Protein AF-L9XPA4-F1 (afdb_monomer_lite)

Organism: NCBI:txid1227496

pLDDT: mean 83.56, std 15.58, range [41.91, 97.06]

Structure (mmCIF, N/CA/C/O backbone):
data_AF-L9XPA4-F1
#
_entry.id   AF-L9XPA4-F1
#
loop_
_atom_site.group_PDB
_atom_site.id
_atom_site.type_symbol
_atom_site.label_atom_id
_atom_site.label_alt_id
_atom_site.label_comp_id
_atom_site.label_asym_id
_atom_site.label_entity_id
_atom_site.label_seq_id
_atom_site.pdbx_PDB_ins_code
_atom_site.Cartn_x
_atom_site.Cartn_y
_atom_site.Cartn_z
_atom_site.occupancy
_atom_site.B_iso_or_equiv
_atom_site.auth_seq_id
_atom_site.auth_comp_id
_atom_site.auth_asym_id
_atom_site.auth_atom_id
_atom_site.pdbx_PDB_model_num
ATOM 1 N N . MET A 1 1 ? 22.620 -4.950 20.797 1.00 41.91 1 MET A N 1
ATOM 2 C CA . MET A 1 1 ? 21.881 -3.681 20.643 1.00 41.91 1 MET A CA 1
ATOM 3 C C . MET A 1 1 ? 21.343 -3.647 19.217 1.00 41.91 1 MET A C 1
ATOM 5 O O . MET A 1 1 ? 22.132 -3.475 18.299 1.00 41.91 1 MET A O 1
ATOM 9 N N . ARG A 1 2 ? 20.061 -3.979 19.008 1.00 50.69 2 ARG A N 1
ATOM 10 C CA . ARG A 1 2 ? 19.402 -3.860 17.696 1.00 50.69 2 ARG A CA 1
ATOM 11 C C . ARG A 1 2 ? 18.917 -2.420 17.603 1.00 50.69 2 ARG A C 1
ATOM 13 O O . ARG A 1 2 ? 18.065 -2.016 18.382 1.00 50.69 2 ARG A O 1
ATOM 20 N N . THR A 1 3 ? 19.548 -1.632 16.748 1.00 52.22 3 THR A N 1
ATOM 21 C CA . THR A 1 3 ? 19.116 -0.262 16.494 1.00 52.22 3 THR A CA 1
ATOM 22 C C . THR A 1 3 ? 18.003 -0.343 15.459 1.00 52.22 3 THR A C 1
ATOM 24 O O . THR A 1 3 ? 18.282 -0.439 14.266 1.00 52.22 3 THR A O 1
ATOM 27 N N . ASP A 1 4 ? 16.749 -0.371 15.905 1.00 55.91 4 ASP A N 1
ATOM 28 C CA . ASP A 1 4 ? 15.596 -0.176 15.026 1.00 55.91 4 ASP A CA 1
ATOM 29 C C . ASP A 1 4 ? 15.584 1.297 14.605 1.00 55.91 4 ASP A C 1
ATOM 31 O O . ASP A 1 4 ? 14.993 2.163 15.247 1.00 55.91 4 ASP A O 1
ATOM 35 N N . VAL A 1 5 ? 16.356 1.613 13.564 1.00 56.19 5 VAL A N 1
ATOM 36 C CA . VAL A 1 5 ? 16.350 2.943 12.959 1.00 56.19 5 VAL A CA 1
ATOM 37 C C . VAL A 1 5 ? 15.054 3.052 12.167 1.00 56.19 5 VAL A C 1
ATOM 39 O O . VAL A 1 5 ? 14.967 2.557 11.042 1.00 56.19 5 VAL A O 1
ATOM 42 N N . THR A 1 6 ? 14.042 3.704 12.736 1.00 55.81 6 THR A N 1
ATOM 43 C CA . THR A 1 6 ? 12.868 4.142 11.977 1.00 55.81 6 THR A CA 1
ATOM 44 C C . THR A 1 6 ? 13.330 5.236 11.016 1.00 55.81 6 THR A C 1
ATOM 46 O O . THR A 1 6 ? 13.403 6.419 11.352 1.00 55.81 6 THR A O 1
ATOM 49 N N . LEU A 1 7 ? 13.765 4.823 9.827 1.00 61.59 7 LEU A N 1
ATOM 50 C CA . LEU A 1 7 ? 14.191 5.723 8.766 1.00 61.59 7 LEU A CA 1
ATOM 51 C C . LEU A 1 7 ? 12.957 6.492 8.284 1.00 61.59 7 LEU A C 1
ATOM 53 O O . LEU A 1 7 ? 12.176 5.982 7.491 1.00 61.59 7 LEU A O 1
ATOM 57 N N . ARG A 1 8 ? 12.768 7.720 8.773 1.00 57.91 8 ARG A N 1
ATOM 58 C CA . ARG A 1 8 ? 11.682 8.594 8.313 1.00 57.91 8 ARG A CA 1
ATOM 59 C C . ARG A 1 8 ? 11.826 8.828 6.805 1.00 57.91 8 ARG A C 1
ATOM 61 O O . ARG A 1 8 ? 12.859 9.323 6.358 1.00 57.91 8 ARG A O 1
ATOM 68 N N . GLY A 1 9 ? 10.806 8.467 6.031 1.00 66.25 9 GLY A N 1
ATOM 69 C CA . GLY A 1 9 ? 10.867 8.452 4.563 1.00 66.25 9 GLY A CA 1
ATOM 70 C C . GLY A 1 9 ? 11.422 7.153 3.967 1.00 66.25 9 GLY A C 1
ATOM 71 O O . GLY A 1 9 ? 11.795 7.123 2.792 1.00 66.25 9 GLY A O 1
ATOM 72 N N . SER A 1 10 ? 11.486 6.075 4.754 1.00 82.38 10 SER A N 1
ATOM 73 C CA . SER A 1 10 ? 11.814 4.744 4.253 1.00 82.38 10 SER A CA 1
ATOM 74 C C . SER A 1 10 ? 10.772 4.236 3.256 1.00 82.38 10 SER A C 1
ATOM 76 O O . SER A 1 10 ? 9.656 4.745 3.141 1.00 82.38 10 SER A O 1
ATOM 78 N N . LYS A 1 11 ? 11.119 3.154 2.555 1.00 85.12 11 LYS A N 1
ATOM 79 C CA . LYS A 1 11 ? 10.161 2.417 1.726 1.00 85.12 11 LYS A CA 1
ATOM 80 C C . LYS A 1 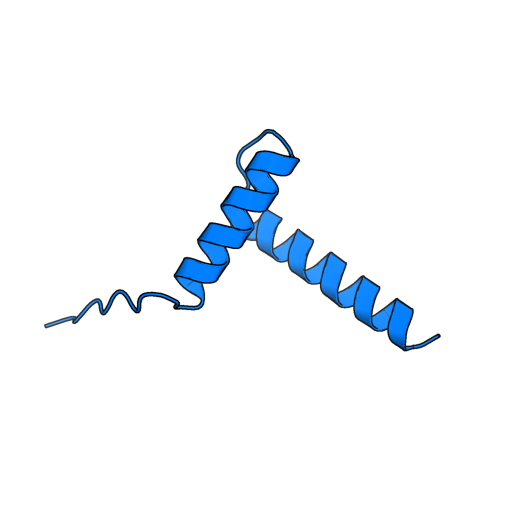11 ? 8.991 1.855 2.544 1.00 85.12 11 LYS A C 1
ATOM 82 O O . LYS A 1 11 ? 7.924 1.681 1.972 1.00 85.12 11 LYS A O 1
ATOM 87 N N . ALA A 1 12 ? 9.167 1.601 3.845 1.00 88.00 12 ALA A N 1
ATOM 88 C CA . ALA A 1 12 ? 8.078 1.167 4.718 1.00 88.00 12 ALA A CA 1
ATOM 89 C C . ALA A 1 12 ? 7.087 2.313 4.975 1.00 88.00 12 ALA A C 1
ATOM 91 O O . ALA A 1 12 ? 5.903 2.138 4.720 1.00 88.00 12 ALA A O 1
ATOM 92 N N . ASP A 1 13 ? 7.572 3.507 5.325 1.00 88.00 13 ASP A N 1
ATOM 93 C CA . ASP A 1 13 ? 6.730 4.701 5.497 1.00 88.00 13 ASP A CA 1
ATOM 94 C C . ASP A 1 13 ? 5.995 5.059 4.198 1.00 88.00 13 ASP A C 1
ATOM 96 O O . ASP A 1 13 ? 4.837 5.476 4.198 1.00 88.00 13 ASP A O 1
ATOM 100 N N . GLN A 1 14 ? 6.682 4.919 3.061 1.00 88.38 14 GLN A N 1
ATOM 101 C CA . GLN A 1 14 ? 6.081 5.141 1.751 1.00 88.38 14 GLN A CA 1
ATOM 102 C C . GLN A 1 14 ? 4.990 4.105 1.461 1.00 88.38 14 GLN A C 1
ATOM 104 O O . GLN A 1 14 ? 3.946 4.462 0.922 1.00 88.38 14 GLN A O 1
ATOM 109 N N . PHE A 1 15 ? 5.216 2.847 1.840 1.00 92.69 15 PHE A N 1
ATOM 110 C CA . PHE A 1 15 ? 4.234 1.781 1.697 1.00 92.69 15 PHE A CA 1
ATOM 111 C C . PHE A 1 15 ? 2.986 2.043 2.546 1.00 92.69 15 PHE A C 1
ATOM 113 O O . PHE A 1 15 ? 1.882 1.937 2.028 1.00 92.69 15 PHE A O 1
ATOM 120 N N . GLU A 1 16 ? 3.144 2.461 3.804 1.00 93.19 16 GLU A N 1
ATOM 121 C CA . GLU A 1 16 ? 2.018 2.821 4.680 1.00 93.19 16 GLU A CA 1
ATOM 122 C C . GLU A 1 16 ? 1.190 3.973 4.101 1.00 93.19 16 GLU A C 1
ATOM 124 O O . GLU A 1 16 ? -0.036 3.920 4.089 1.00 93.19 16 GLU A O 1
ATOM 129 N N . ARG A 1 17 ? 1.842 4.995 3.530 1.00 93.50 17 ARG A N 1
ATOM 130 C CA . ARG A 1 17 ? 1.131 6.091 2.850 1.00 93.50 17 ARG A CA 1
ATOM 131 C C . ARG A 1 17 ? 0.331 5.615 1.640 1.00 93.50 17 ARG A C 1
ATOM 133 O O . ARG A 1 17 ? -0.767 6.115 1.415 1.00 93.50 17 ARG A O 1
ATOM 140 N N . ILE A 1 18 ? 0.887 4.689 0.857 1.00 94.06 18 ILE A N 1
ATOM 141 C CA . ILE A 1 18 ? 0.196 4.098 -0.297 1.00 94.06 18 ILE A CA 1
ATOM 142 C C . ILE A 1 18 ? -0.997 3.267 0.179 1.00 94.06 18 ILE A C 1
ATOM 144 O O . ILE A 1 18 ? -2.081 3.401 -0.380 1.00 94.06 18 ILE A O 1
ATOM 148 N N . GLN A 1 19 ? -0.811 2.454 1.220 1.00 96.25 19 GLN A N 1
ATOM 149 C CA . GLN A 1 19 ? -1.874 1.645 1.802 1.00 96.25 19 GLN A CA 1
ATOM 150 C C . GLN A 1 19 ? -3.035 2.521 2.288 1.00 96.25 19 GLN A C 1
ATOM 152 O O . GLN A 1 19 ? -4.142 2.342 1.791 1.00 96.25 19 GLN A O 1
ATOM 157 N N . ASN A 1 20 ? -2.769 3.531 3.123 1.00 96.38 20 ASN A N 1
ATOM 158 C CA . ASN A 1 20 ? -3.806 4.440 3.628 1.00 96.38 20 ASN A CA 1
ATOM 159 C C . ASN A 1 20 ? -4.580 5.116 2.485 1.00 96.38 20 ASN A C 1
ATOM 161 O O . ASN A 1 20 ? -5.803 5.173 2.496 1.00 96.38 20 ASN A O 1
ATOM 165 N N . TYR A 1 21 ? -3.870 5.587 1.453 1.00 95.94 21 TYR A N 1
ATOM 166 C CA . TYR A 1 21 ? -4.508 6.200 0.286 1.00 95.94 21 TYR A CA 1
ATOM 167 C C . TYR A 1 21 ? -5.445 5.231 -0.458 1.00 95.94 21 TYR A C 1
ATOM 169 O O . TYR A 1 21 ? -6.519 5.625 -0.921 1.00 95.94 21 TYR A O 1
ATOM 177 N N . LEU A 1 22 ? -5.044 3.966 -0.606 1.00 95.31 22 LEU A N 1
ATOM 178 C CA . LEU A 1 22 ? -5.855 2.953 -1.280 1.00 95.31 22 LEU A CA 1
ATOM 179 C C . LEU A 1 22 ? -7.054 2.514 -0.434 1.00 95.31 22 LEU A C 1
ATOM 181 O O . LEU A 1 22 ? -8.126 2.293 -0.999 1.00 95.31 22 LEU A O 1
ATOM 185 N N . GLU A 1 23 ? -6.887 2.417 0.883 1.00 96.94 23 GLU A N 1
ATOM 186 C CA . GLU A 1 23 ? -7.958 2.120 1.840 1.00 96.94 23 GLU A CA 1
ATOM 187 C C . GLU A 1 23 ? -9.011 3.232 1.837 1.00 96.94 23 GLU A C 1
ATOM 189 O O . GLU A 1 23 ? -10.191 2.950 1.616 1.00 96.94 23 GLU A O 1
ATOM 194 N N . ASP A 1 24 ? -8.588 4.499 1.923 1.00 97.06 24 ASP A N 1
ATOM 195 C CA . ASP A 1 24 ? -9.471 5.671 1.825 1.00 97.06 24 ASP A CA 1
ATOM 196 C C . ASP A 1 24 ? -10.273 5.667 0.516 1.00 97.06 24 ASP A C 1
ATOM 198 O O . ASP A 1 24 ? -11.474 5.945 0.488 1.00 97.06 24 ASP A O 1
ATOM 202 N N . ARG A 1 25 ? -9.620 5.312 -0.597 1.00 95.25 25 ARG A N 1
ATOM 203 C CA . ARG A 1 25 ? -10.257 5.262 -1.918 1.00 95.25 25 ARG A CA 1
ATOM 204 C C . ARG A 1 25 ? -11.251 4.106 -2.061 1.00 95.25 25 ARG A C 1
ATOM 206 O O . ARG A 1 25 ? -12.192 4.219 -2.848 1.00 95.25 25 ARG A O 1
ATOM 213 N N . ARG A 1 26 ? -11.030 2.984 -1.373 1.00 92.56 26 ARG A N 1
ATOM 214 C CA . ARG A 1 26 ? -11.855 1.767 -1.482 1.00 92.56 26 ARG A CA 1
ATOM 215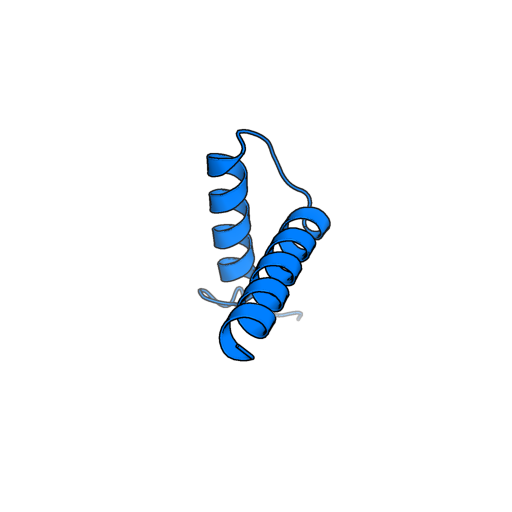 C C . ARG A 1 26 ? -12.893 1.629 -0.369 1.00 92.56 26 ARG A C 1
ATOM 217 O O . ARG A 1 26 ? -13.804 0.811 -0.509 1.00 92.56 26 ARG A O 1
ATOM 224 N N . GLY A 1 27 ? -12.772 2.412 0.700 1.00 95.75 27 GLY A N 1
ATOM 225 C CA . GLY A 1 27 ? -13.687 2.412 1.839 1.00 95.75 27 GLY A CA 1
ATOM 226 C C . GLY A 1 27 ? -13.589 1.167 2.725 1.00 95.75 27 GLY A C 1
ATOM 227 O O . GLY A 1 27 ? -14.569 0.829 3.384 1.00 95.75 27 GLY A O 1
ATOM 228 N N . HIS A 1 28 ? -12.459 0.455 2.700 1.00 94.88 28 HIS A N 1
ATOM 229 C CA . HIS A 1 28 ? -12.173 -0.686 3.576 1.00 94.88 28 HIS A CA 1
ATOM 230 C C . HIS A 1 28 ? -10.665 -0.928 3.697 1.00 94.88 28 HIS A C 1
ATOM 232 O O . HIS A 1 28 ? -9.905 -0.557 2.801 1.00 94.88 28 HIS A O 1
ATOM 238 N N . ASP A 1 29 ? -10.271 -1.596 4.782 1.00 96.69 29 ASP A N 1
ATOM 239 C CA . ASP A 1 29 ? -8.880 -1.946 5.080 1.00 96.69 29 ASP A CA 1
ATOM 240 C C . ASP A 1 29 ? -8.329 -2.967 4.071 1.00 96.69 29 ASP A C 1
ATOM 242 O O . ASP A 1 29 ? -9.028 -3.899 3.657 1.00 96.69 29 ASP A O 1
ATOM 246 N N . LEU A 1 30 ? -7.057 -2.821 3.701 1.00 95.81 30 LEU A N 1
ATOM 247 C CA . LEU A 1 30 ? -6.377 -3.678 2.734 1.00 95.81 30 LEU A CA 1
ATOM 248 C C . LEU A 1 30 ? -5.252 -4.456 3.402 1.00 95.81 30 LEU A C 1
ATOM 250 O O . LEU A 1 30 ? -4.489 -3.938 4.218 1.00 95.81 30 LEU A O 1
ATOM 254 N N . SER A 1 31 ? -5.073 -5.714 3.001 1.00 97.06 31 SER A N 1
ATOM 255 C CA . SER A 1 31 ? -3.869 -6.430 3.398 1.00 97.06 31 SER A CA 1
ATOM 256 C C . SER A 1 31 ? -2.655 -5.909 2.625 1.00 97.06 31 SER A C 1
ATOM 258 O O . SER A 1 31 ? -2.747 -5.390 1.509 1.00 97.06 31 SER A O 1
ATOM 260 N N . ARG A 1 32 ? -1.462 -6.143 3.182 1.00 93.56 32 ARG A N 1
ATOM 261 C CA . ARG A 1 32 ? -0.196 -5.850 2.497 1.00 93.56 32 ARG A CA 1
ATOM 262 C C . ARG A 1 32 ? -0.115 -6.526 1.120 1.00 93.56 32 ARG A C 1
ATOM 264 O O . ARG A 1 32 ? 0.461 -5.956 0.197 1.00 93.56 32 ARG A O 1
ATOM 271 N N . ALA A 1 33 ? -0.675 -7.730 0.986 1.00 96.38 33 ALA A N 1
ATOM 272 C CA . ALA A 1 33 ? -0.696 -8.468 -0.274 1.00 96.38 33 ALA A CA 1
ATOM 273 C C . ALA A 1 33 ? -1.621 -7.806 -1.305 1.00 96.38 33 ALA A C 1
ATOM 275 O O . ALA A 1 33 ? -1.239 -7.700 -2.468 1.00 96.38 33 ALA A O 1
ATOM 276 N N . ASP A 1 34 ? -2.777 -7.294 -0.873 1.00 96.25 34 ASP A N 1
ATOM 277 C CA . ASP A 1 34 ? -3.720 -6.592 -1.751 1.00 96.25 34 ASP A CA 1
ATOM 278 C C . ASP A 1 34 ? -3.099 -5.310 -2.309 1.00 96.25 34 ASP A C 1
ATOM 280 O O . ASP A 1 34 ? -3.138 -5.069 -3.515 1.00 96.25 34 ASP A O 1
ATOM 284 N N . VAL A 1 35 ? -2.451 -4.522 -1.445 1.00 95.00 35 VAL A N 1
ATOM 285 C CA . VAL A 1 35 ? -1.742 -3.296 -1.843 1.00 95.00 35 VAL A CA 1
ATOM 286 C C . VAL A 1 35 ? -0.645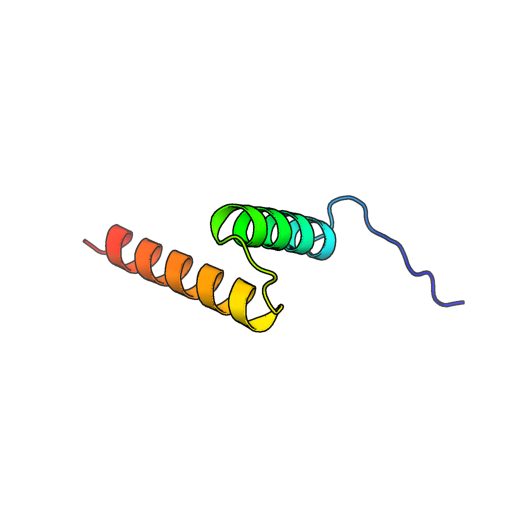 -3.605 -2.864 1.00 95.00 35 VAL A C 1
ATOM 288 O O . VAL A 1 35 ? -0.562 -2.944 -3.898 1.00 95.00 35 VAL A O 1
ATOM 291 N N . VAL A 1 36 ? 0.172 -4.638 -2.622 1.00 94.69 36 VAL A N 1
ATOM 292 C CA . VAL A 1 36 ? 1.216 -5.055 -3.574 1.00 94.69 36 VAL A CA 1
ATOM 293 C C . VAL A 1 36 ? 0.608 -5.535 -4.893 1.00 94.69 36 VAL A C 1
ATOM 295 O O . VAL A 1 36 ? 1.115 -5.171 -5.952 1.00 94.69 36 VAL A O 1
ATOM 298 N N . GLY A 1 37 ? -0.482 -6.305 -4.854 1.00 95.94 37 GLY A N 1
ATOM 299 C CA . GLY A 1 37 ? -1.183 -6.761 -6.055 1.00 95.94 37 GLY A CA 1
ATOM 300 C C . GLY A 1 37 ? -1.690 -5.599 -6.911 1.00 95.94 37 GLY A C 1
ATOM 301 O O . GLY A 1 37 ? -1.505 -5.603 -8.127 1.00 95.94 37 GLY A O 1
ATOM 302 N N . ILE A 1 38 ? -2.247 -4.562 -6.277 1.00 93.94 38 ILE A N 1
ATOM 303 C CA . ILE A 1 38 ? -2.676 -3.333 -6.958 1.00 93.94 38 ILE A CA 1
ATOM 304 C C . ILE A 1 38 ? -1.478 -2.622 -7.600 1.00 93.94 38 ILE A C 1
ATOM 306 O O . ILE A 1 38 ? -1.537 -2.281 -8.779 1.00 93.94 38 ILE A O 1
ATOM 310 N N . MET A 1 39 ? -0.375 -2.449 -6.863 1.00 91.69 39 MET A N 1
ATOM 311 C CA . MET A 1 39 ? 0.832 -1.800 -7.391 1.00 91.69 39 MET A CA 1
ATOM 312 C C . MET A 1 39 ? 1.422 -2.544 -8.597 1.00 91.69 39 MET A C 1
ATOM 314 O O . MET A 1 39 ? 1.882 -1.909 -9.546 1.00 91.69 39 MET A O 1
ATOM 318 N N . MET A 1 40 ? 1.413 -3.880 -8.574 1.00 93.44 40 MET A N 1
ATOM 319 C CA . MET A 1 40 ? 1.904 -4.686 -9.696 1.00 93.44 40 MET A CA 1
ATOM 320 C C . MET A 1 40 ? 0.999 -4.556 -10.920 1.00 93.44 40 MET A C 1
ATOM 322 O O . MET A 1 40 ? 1.507 -4.358 -12.020 1.00 93.44 40 MET A O 1
ATOM 326 N N . ALA A 1 41 ? -0.323 -4.568 -10.729 1.00 92.75 41 ALA A N 1
ATOM 327 C CA . ALA A 1 41 ? -1.267 -4.357 -11.822 1.00 92.75 41 ALA A CA 1
ATOM 328 C C . ALA A 1 41 ? -1.101 -2.970 -12.473 1.00 92.75 41 ALA A C 1
ATOM 330 O O . ALA A 1 41 ? -1.119 -2.858 -13.698 1.00 92.75 41 ALA A O 1
ATOM 331 N N . GLU A 1 42 ? -0.897 -1.914 -11.678 1.00 88.94 42 GLU A N 1
ATOM 332 C CA . GLU A 1 42 ? -0.624 -0.563 -12.195 1.00 88.94 42 GLU A CA 1
ATOM 333 C C . GLU A 1 42 ? 0.703 -0.497 -12.968 1.00 88.94 42 GLU A C 1
ATOM 335 O O . GLU A 1 42 ? 0.778 0.128 -14.029 1.00 88.94 42 GLU A O 1
ATOM 340 N N . PHE A 1 43 ? 1.746 -1.166 -12.469 1.00 87.25 43 PHE A N 1
ATOM 341 C CA . PHE A 1 43 ? 3.039 -1.243 -13.145 1.00 87.25 43 PHE A CA 1
ATOM 342 C C . PHE A 1 43 ? 2.943 -1.971 -14.493 1.00 87.25 43 PHE A C 1
ATOM 344 O O . PHE A 1 43 ? 3.418 -1.448 -15.502 1.00 87.25 43 PHE A O 1
ATOM 351 N N . GLU A 1 44 ? 2.295 -3.138 -14.533 1.00 88.00 44 GLU A N 1
ATOM 352 C CA . GLU A 1 44 ? 2.084 -3.922 -15.757 1.00 88.00 44 GLU A CA 1
ATOM 353 C C . GLU A 1 44 ? 1.282 -3.138 -16.805 1.00 88.00 44 GLU A C 1
ATOM 355 O O . GLU A 1 44 ? 1.700 -3.053 -17.960 1.00 88.00 44 GLU A O 1
ATOM 360 N N . GLN A 1 45 ? 0.203 -2.460 -16.396 1.00 8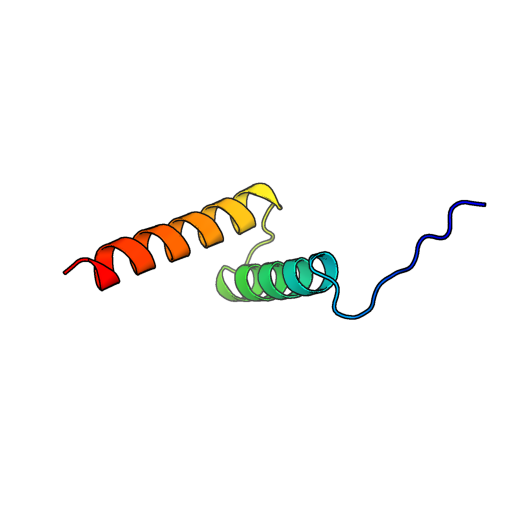5.56 45 GLN A N 1
ATOM 361 C CA . GLN A 1 45 ? -0.565 -1.582 -17.287 1.00 85.56 45 GLN A CA 1
ATOM 362 C C . GLN A 1 45 ? 0.287 -0.437 -17.850 1.00 85.56 45 GLN A C 1
ATOM 364 O O . GLN A 1 45 ? 0.179 -0.095 -19.029 1.00 85.56 45 GLN A O 1
ATOM 369 N N . GLY A 1 46 ? 1.149 0.164 -17.026 1.00 83.19 46 GLY A N 1
ATOM 370 C CA . GLY A 1 46 ? 2.093 1.188 -17.473 1.00 83.19 46 GLY A CA 1
ATOM 371 C C . GLY A 1 46 ? 3.078 0.666 -18.524 1.00 83.19 46 GLY A C 1
ATOM 372 O O . GLY A 1 46 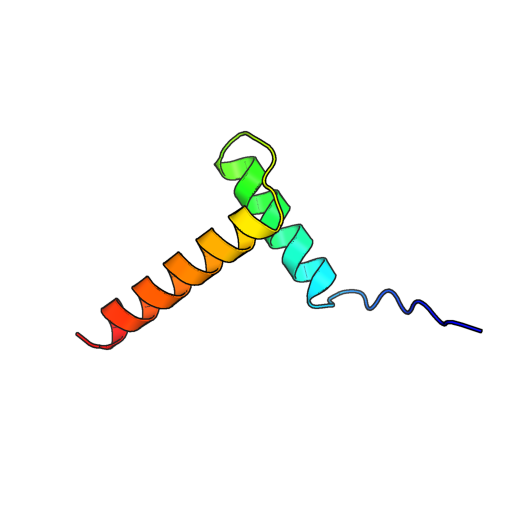? 3.357 1.362 -19.502 1.00 83.19 46 GLY A O 1
ATOM 373 N N . LEU A 1 47 ? 3.571 -0.566 -18.360 1.00 75.75 47 LEU A N 1
ATOM 374 C CA . LEU A 1 47 ? 4.445 -1.217 -19.339 1.00 75.75 47 LEU A CA 1
ATOM 375 C C . LEU A 1 47 ? 3.729 -1.498 -20.664 1.00 75.75 47 LEU A C 1
ATOM 377 O O . LEU A 1 47 ? 4.316 -1.272 -21.723 1.00 75.75 47 LEU A O 1
ATOM 381 N N . ASP A 1 48 ? 2.480 -1.954 -20.616 1.00 73.75 48 ASP A N 1
ATOM 382 C CA . ASP A 1 48 ? 1.680 -2.216 -21.816 1.00 73.75 48 ASP A CA 1
ATOM 383 C C . ASP A 1 48 ? 1.348 -0.927 -22.578 1.00 73.75 48 ASP A C 1
ATOM 385 O O . ASP A 1 48 ? 1.415 -0.897 -23.809 1.00 73.75 48 ASP A O 1
ATOM 389 N N . ASN A 1 49 ? 1.071 0.166 -21.860 1.00 71.56 49 ASN A N 1
ATOM 390 C CA . ASN A 1 49 ? 0.820 1.477 -22.461 1.00 71.56 49 ASN A CA 1
ATOM 391 C C . ASN A 1 49 ? 2.073 2.090 -23.111 1.00 71.56 49 ASN A C 1
ATOM 393 O O . ASN A 1 49 ? 1.949 2.802 -24.101 1.00 71.56 49 ASN A O 1
ATOM 397 N N . ASN A 1 50 ? 3.270 1.817 -22.580 1.00 73.44 50 ASN A N 1
ATOM 398 C CA . ASN A 1 50 ? 4.537 2.346 -23.108 1.00 73.44 50 ASN A CA 1
ATOM 399 C C . ASN A 1 50 ? 5.120 1.500 -24.261 1.00 73.44 50 ASN A C 1
ATOM 401 O O . ASN A 1 50 ? 6.069 1.907 -24.925 1.00 73.44 50 ASN A O 1
ATOM 405 N N . ARG A 1 51 ? 4.579 0.299 -24.502 1.00 69.81 51 ARG A N 1
ATOM 406 C CA . ARG A 1 51 ? 4.970 -0.577 -25.622 1.00 69.81 51 ARG A CA 1
ATOM 407 C C . ARG A 1 51 ? 4.131 -0.378 -26.891 1.00 69.81 51 ARG A C 1
ATOM 409 O O . ARG A 1 51 ? 4.378 -1.087 -27.867 1.00 69.81 51 ARG A O 1
ATOM 416 N N . ARG A 1 52 ? 3.145 0.521 -26.874 1.00 54.81 52 ARG A N 1
ATOM 417 C CA . ARG A 1 52 ? 2.250 0.805 -28.005 1.00 54.81 52 ARG A CA 1
ATOM 418 C C . ARG A 1 52 ? 2.689 2.001 -28.834 1.00 54.81 52 ARG A C 1
ATOM 420 O O . ARG A 1 52 ? 3.179 2.983 -28.242 1.00 54.81 5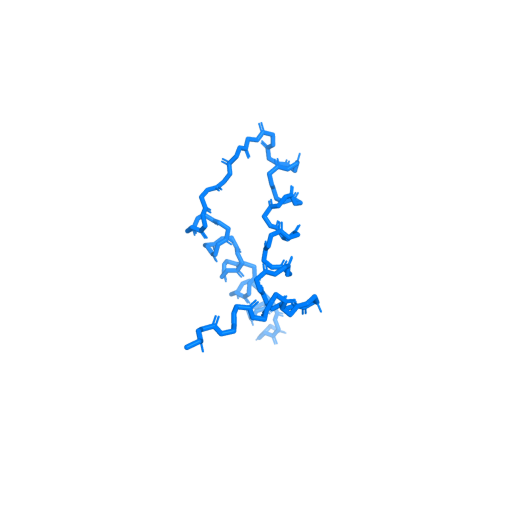2 ARG A O 1
#

Secondary structure (DSSP, 8-state):
-------TT-HHHHHHHHHHHHHHHHTS---HHHHHHHHHHHHHHHHHHHT-

Foldseek 3Di:
DDPPPPPVVDPVVVLVVQQVVVCVVVVHHDDSVRSVVVVVVVVVVVVVVVVD

Sequence (52 aa):
MRTDVTLRGSKADQFERIQNYLEDRRGHDLSRADVVGIMMAEFEQGLDNNRR

Radius of gyration: 14.63 Å; chains: 1; bounding box: 36×17×49 Å